Protein AF-A0A7C6SHE4-F1 (afdb_monomer_lite)

Foldseek 3Di:
DLAVVLVVQLVVQLVVQVVVVHPPSSVPRSCVRSVVVCVVPVRNDDDPVVVVVVVVVVVVVVVVPDDPVNVVCVVVCVVVVVVVD

Radius of gyration: 16.17 Å; chains: 1; bounding box: 31×27×40 Å

pLDDT: mean 82.29, std 7.25, range [52.62, 93.25]

Secondary structure (DSSP, 8-state):
-HHHHHHHHHHHHHHHHHHTT-SSHHHHHHHHHHHHHHHHHS-----HHHHHHHHHHHHHHHHHT--HHHHHHHHHHHHHHHHH-

Sequence (85 aa):
MQIAFTLLVGSTGFLVAKQ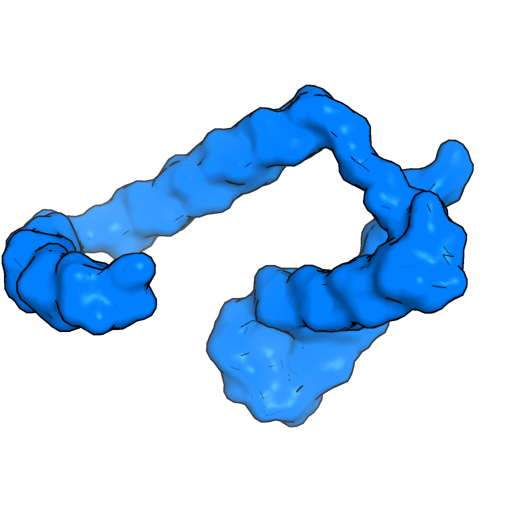LKIPAPAMIGSMLVVGLFNVMFQTAYIPSFAKILTKGIAGAFIGAQMDFEDIKNIKRIFKPLAVLL

Structure (mmCIF, N/CA/C/O backbone):
data_AF-A0A7C6SHE4-F1
#
_entry.id   AF-A0A7C6SHE4-F1
#
loop_
_atom_site.group_PDB
_atom_site.id
_atom_site.type_symbol
_atom_site.label_atom_id
_atom_site.label_alt_id
_atom_site.label_comp_id
_atom_site.label_asym_id
_atom_site.label_entity_id
_atom_site.label_seq_id
_atom_site.pdbx_PDB_ins_code
_atom_site.Cartn_x
_atom_site.Cartn_y
_atom_site.Cartn_z
_atom_site.occupancy
_atom_site.B_iso_or_equiv
_atom_site.auth_seq_id
_atom_site.auth_comp_id
_atom_site.auth_asym_id
_atom_site.auth_atom_id
_atom_site.pdbx_PDB_model_num
ATOM 1 N N . MET A 1 1 ? 13.929 1.681 -17.222 1.00 52.62 1 MET A N 1
ATOM 2 C CA . MET A 1 1 ? 12.874 1.195 -18.142 1.00 52.62 1 MET A CA 1
ATOM 3 C C . MET A 1 1 ? 11.814 0.295 -17.478 1.00 52.62 1 MET A C 1
ATOM 5 O O . MET A 1 1 ? 10.687 0.297 -17.942 1.00 52.62 1 MET A O 1
ATOM 9 N N . GLN A 1 2 ? 12.098 -0.430 -16.383 1.00 64.44 2 GLN A N 1
ATOM 10 C CA . GLN A 1 2 ? 11.159 -1.420 -15.800 1.00 64.44 2 GLN A CA 1
ATOM 11 C C . GLN A 1 2 ? 10.018 -0.838 -14.927 1.00 64.44 2 GLN A C 1
ATOM 13 O O . GLN A 1 2 ? 8.943 -1.429 -14.824 1.00 64.44 2 GLN A O 1
ATOM 18 N N . ILE A 1 3 ? 10.211 0.344 -14.327 1.00 68.62 3 ILE A N 1
ATOM 19 C CA . ILE A 1 3 ? 9.247 0.925 -13.369 1.00 68.62 3 ILE A CA 1
ATOM 20 C C . ILE A 1 3 ? 7.978 1.433 -14.073 1.00 68.62 3 ILE A C 1
ATOM 22 O O . ILE A 1 3 ? 6.873 1.154 -13.618 1.00 68.62 3 ILE A O 1
ATOM 26 N N . ALA A 1 4 ? 8.120 2.130 -15.207 1.00 74.94 4 ALA A N 1
ATOM 27 C CA . ALA A 1 4 ? 6.978 2.638 -15.977 1.00 74.94 4 ALA A CA 1
ATOM 28 C C . ALA A 1 4 ? 6.073 1.499 -16.475 1.00 74.94 4 ALA A C 1
ATOM 30 O O . ALA A 1 4 ? 4.852 1.604 -16.415 1.00 74.94 4 ALA A O 1
ATOM 31 N N . PHE A 1 5 ? 6.672 0.378 -16.886 1.00 77.50 5 PHE A N 1
ATOM 32 C CA . PHE A 1 5 ? 5.930 -0.807 -17.308 1.00 77.50 5 PHE A CA 1
ATOM 33 C C . PHE A 1 5 ? 5.161 -1.440 -16.141 1.00 77.50 5 PHE A C 1
ATOM 35 O O . PHE A 1 5 ? 3.981 -1.749 -16.265 1.00 77.50 5 PHE A O 1
ATOM 42 N N . THR A 1 6 ? 5.796 -1.533 -14.969 1.00 79.00 6 THR A N 1
ATOM 43 C CA . THR A 1 6 ? 5.148 -2.026 -13.743 1.00 79.00 6 THR A CA 1
ATOM 44 C C . THR A 1 6 ? 3.971 -1.133 -13.323 1.00 79.00 6 THR A C 1
ATOM 46 O O . THR A 1 6 ? 2.934 -1.640 -12.903 1.00 79.00 6 THR A O 1
ATOM 49 N N . LEU A 1 7 ? 4.087 0.191 -13.485 1.00 78.81 7 LEU A N 1
ATOM 50 C CA . LEU A 1 7 ? 3.006 1.146 -13.202 1.00 78.81 7 LEU A CA 1
ATOM 51 C C . LEU A 1 7 ? 1.830 1.021 -14.180 1.00 78.81 7 LEU A C 1
ATOM 53 O O . LEU A 1 7 ? 0.673 1.076 -13.758 1.00 78.81 7 LEU A O 1
ATOM 57 N N . LEU A 1 8 ? 2.106 0.818 -15.470 1.00 83.88 8 LEU A N 1
ATOM 58 C CA . LEU A 1 8 ? 1.067 0.581 -16.476 1.00 83.88 8 LEU A CA 1
ATOM 59 C C . LEU A 1 8 ? 0.307 -0.719 -16.192 1.00 83.88 8 LEU A C 1
ATOM 61 O O . LEU A 1 8 ? -0.922 -0.717 -16.165 1.00 83.88 8 LEU A O 1
ATOM 65 N N . VAL A 1 9 ? 1.028 -1.800 -15.889 1.00 82.88 9 VAL A N 1
ATOM 66 C CA . VAL A 1 9 ? 0.441 -3.096 -15.513 1.00 82.88 9 VAL A CA 1
ATOM 67 C C . VAL A 1 9 ? -0.345 -2.998 -14.197 1.00 82.88 9 VAL A C 1
ATOM 69 O O . VAL A 1 9 ? -1.423 -3.566 -14.070 1.00 82.88 9 VAL A O 1
ATOM 72 N N . GLY A 1 10 ? 0.124 -2.223 -13.218 1.00 82.19 10 GLY A N 1
ATOM 73 C CA . GLY A 1 10 ? -0.638 -1.970 -11.991 1.00 82.19 10 GLY A CA 1
ATOM 74 C C . GLY A 1 10 ? -1.932 -1.185 -12.229 1.00 82.19 10 GLY A C 1
ATOM 75 O O . GLY A 1 10 ? -2.947 -1.447 -11.580 1.00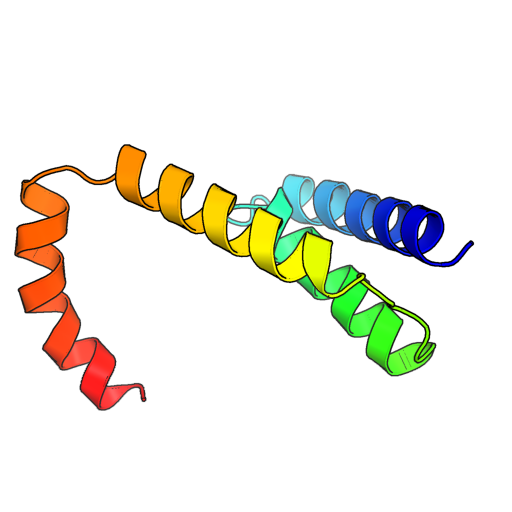 82.19 10 GLY A O 1
ATOM 76 N N . SER A 1 11 ? -1.925 -0.259 -13.190 1.00 85.50 11 SER A N 1
ATOM 77 C CA . SER A 1 11 ? -3.092 0.566 -13.527 1.00 85.50 11 SER A CA 1
ATOM 78 C C . SER A 1 11 ? -4.215 -0.249 -14.173 1.00 85.50 11 SER A C 1
ATOM 80 O O . SER A 1 11 ? -5.389 0.005 -13.899 1.00 85.50 11 SER A O 1
ATOM 82 N N . THR A 1 12 ? -3.887 -1.273 -14.970 1.00 86.56 12 THR A N 1
ATOM 83 C CA . THR A 1 12 ? -4.905 -2.192 -15.508 1.00 86.56 12 THR A CA 1
ATOM 84 C C . THR A 1 12 ? -5.561 -3.004 -14.391 1.00 86.56 12 THR A C 1
ATOM 86 O O . THR A 1 12 ? -6.784 -3.148 -14.378 1.00 86.56 12 THR A O 1
ATOM 89 N N . GLY A 1 13 ? -4.786 -3.432 -13.388 1.00 85.06 13 GLY A N 1
ATOM 90 C CA . GLY A 1 13 ? -5.311 -4.099 -12.195 1.00 85.06 13 GLY A CA 1
ATOM 91 C C . GLY A 1 13 ? -6.278 -3.242 -11.380 1.00 85.06 13 GLY A C 1
ATOM 92 O O . GLY A 1 13 ? -7.300 -3.748 -10.914 1.00 85.06 13 GLY A O 1
ATOM 93 N N . PHE A 1 14 ? -6.025 -1.934 -11.268 1.00 87.88 14 PHE A N 1
ATOM 94 C CA . PHE A 1 14 ? -6.966 -1.001 -10.640 1.00 87.88 14 PHE A CA 1
ATOM 95 C C . PHE A 1 14 ? -8.302 -0.927 -11.388 1.00 87.88 14 PHE A C 1
ATOM 97 O O . PHE A 1 14 ? -9.356 -0.995 -10.757 1.00 87.88 14 PHE A O 1
ATOM 104 N N . LEU A 1 15 ? -8.275 -0.792 -12.718 1.00 86.62 15 LEU A N 1
ATOM 105 C CA . LEU A 1 15 ? -9.495 -0.669 -13.523 1.00 86.62 15 LEU A CA 1
ATOM 106 C C . LEU A 1 15 ? -10.383 -1.909 -13.384 1.00 86.62 15 LEU A C 1
ATOM 108 O O . LEU A 1 15 ? -11.589 -1.776 -13.174 1.00 86.62 15 LEU A O 1
ATOM 112 N N . VAL A 1 16 ? -9.780 -3.099 -13.422 1.00 86.06 16 VAL A N 1
ATOM 113 C CA . VAL A 1 16 ? -10.487 -4.370 -13.229 1.00 86.06 16 VAL A CA 1
ATOM 114 C C . VAL A 1 16 ? -11.057 -4.462 -11.810 1.00 86.06 16 VAL A C 1
ATOM 116 O O . VAL A 1 16 ? -12.256 -4.673 -11.641 1.00 86.06 16 VAL A O 1
ATOM 119 N N . ALA A 1 17 ? -10.253 -4.210 -10.773 1.00 86.31 17 ALA A N 1
ATOM 120 C CA . ALA A 1 17 ? -10.721 -4.280 -9.385 1.00 86.31 17 ALA A CA 1
ATOM 121 C C . ALA A 1 17 ? -11.811 -3.245 -9.056 1.00 86.31 17 ALA A C 1
ATOM 123 O O . ALA A 1 17 ? -12.700 -3.520 -8.246 1.00 86.31 17 ALA A O 1
ATOM 124 N N . LYS A 1 18 ? -11.781 -2.073 -9.708 1.00 86.62 18 LYS A N 1
ATOM 125 C CA . LYS A 1 18 ? -12.829 -1.051 -9.599 1.00 86.62 18 LYS A CA 1
ATOM 126 C C . LYS A 1 18 ? -14.159 -1.558 -10.157 1.00 86.62 18 LYS A C 1
ATOM 128 O O . LYS A 1 18 ? -15.195 -1.313 -9.544 1.00 86.62 18 LYS A O 1
ATOM 133 N N . GLN A 1 19 ? -14.141 -2.279 -11.281 1.00 85.50 19 GLN A N 1
ATOM 134 C CA . GLN A 1 19 ? -15.350 -2.880 -11.856 1.00 85.50 19 GLN A CA 1
ATOM 135 C C . GLN A 1 19 ? -15.913 -4.003 -10.973 1.00 85.50 19 GLN A C 1
ATOM 137 O O . GLN A 1 19 ? -17.128 -4.112 -10.832 1.00 85.50 19 GLN A O 1
ATOM 142 N N . LEU A 1 20 ? -15.046 -4.774 -10.309 1.00 84.00 20 LEU A N 1
ATOM 143 C CA . LEU A 1 20 ? -15.444 -5.842 -9.384 1.00 84.00 20 LEU A CA 1
ATOM 144 C C . LEU A 1 20 ? -15.892 -5.341 -7.992 1.00 84.00 20 LEU A C 1
ATOM 146 O O . LEU A 1 20 ? -16.241 -6.159 -7.145 1.00 84.00 20 LEU A O 1
ATOM 150 N N . LYS A 1 21 ? -15.902 -4.021 -7.738 1.00 84.44 21 LYS A N 1
ATOM 151 C CA . LYS A 1 21 ? -16.269 -3.406 -6.441 1.00 84.44 21 LYS A CA 1
ATOM 152 C C . LYS A 1 21 ? -15.493 -3.980 -5.243 1.00 84.44 21 LYS A C 1
ATOM 154 O O . LYS A 1 21 ? -16.016 -4.068 -4.134 1.00 84.44 21 LYS A O 1
ATOM 159 N N . ILE A 1 22 ? -14.235 -4.356 -5.464 1.00 82.75 22 ILE A N 1
ATOM 160 C CA . ILE A 1 22 ? -13.351 -4.868 -4.412 1.00 82.75 22 ILE A CA 1
ATOM 161 C C . ILE A 1 22 ? -12.980 -3.704 -3.473 1.00 82.75 22 ILE A C 1
ATOM 163 O O . ILE A 1 22 ? -12.718 -2.601 -3.966 1.00 82.75 22 ILE A O 1
ATOM 167 N N . PRO A 1 23 ? -12.940 -3.904 -2.140 1.00 76.94 23 PRO A N 1
ATOM 168 C CA . PRO A 1 23 ? -12.448 -2.888 -1.210 1.00 76.94 23 PRO A CA 1
ATOM 169 C C . PRO A 1 23 ? -11.006 -2.486 -1.551 1.00 76.94 23 PRO A C 1
ATOM 171 O O . PRO A 1 23 ? -10.201 -3.320 -1.951 1.00 76.94 23 PRO A O 1
ATOM 174 N N . ALA A 1 24 ? -10.669 -1.201 -1.408 1.00 80.19 24 ALA A N 1
ATOM 175 C CA . ALA A 1 24 ? -9.349 -0.659 -1.764 1.00 80.19 24 ALA A CA 1
ATOM 176 C C . ALA A 1 24 ? -8.835 -1.127 -3.155 1.00 80.19 24 ALA A C 1
ATOM 178 O O . ALA A 1 24 ? -7.731 -1.675 -3.266 1.00 80.19 24 ALA A O 1
ATOM 179 N N . PRO A 1 25 ? -9.594 -0.896 -4.247 1.00 82.88 25 PRO A N 1
ATOM 180 C CA . PRO A 1 25 ? -9.330 -1.504 -5.556 1.00 82.88 25 PRO A CA 1
ATOM 181 C C . PRO A 1 25 ? -7.980 -1.082 -6.148 1.00 82.88 25 PRO A C 1
ATOM 183 O O . PRO A 1 25 ? -7.349 -1.847 -6.872 1.00 82.88 25 PRO A O 1
ATOM 186 N N . ALA A 1 26 ? -7.505 0.119 -5.802 1.00 83.44 26 ALA A N 1
ATOM 187 C CA . ALA A 1 26 ? -6.194 0.610 -6.210 1.00 83.44 26 ALA A CA 1
ATOM 188 C C . ALA A 1 26 ? -5.045 -0.186 -5.581 1.00 83.44 26 ALA A C 1
ATOM 190 O O . ALA A 1 26 ? -4.037 -0.401 -6.243 1.00 83.44 26 ALA A O 1
ATOM 191 N N . MET A 1 27 ? -5.195 -0.654 -4.339 1.00 85.94 27 MET A N 1
ATOM 192 C CA . MET A 1 27 ? -4.172 -1.446 -3.654 1.00 85.94 27 MET A CA 1
ATOM 193 C C . MET A 1 27 ? -4.278 -2.921 -4.040 1.00 85.94 27 MET A C 1
ATOM 195 O O . MET A 1 27 ? -3.312 -3.495 -4.532 1.00 85.94 27 MET A O 1
ATOM 199 N N . ILE A 1 28 ? -5.457 -3.525 -3.875 1.00 86.81 28 ILE A N 1
ATOM 200 C CA . ILE A 1 28 ? -5.643 -4.967 -4.095 1.00 86.81 28 ILE A CA 1
ATOM 201 C C . ILE A 1 28 ? -5.507 -5.315 -5.582 1.00 86.81 28 ILE A C 1
ATOM 203 O O . ILE A 1 28 ? -4.788 -6.247 -5.938 1.00 86.81 28 ILE A O 1
ATOM 207 N N . GLY A 1 29 ? -6.140 -4.537 -6.464 1.00 86.81 29 GLY A N 1
ATOM 208 C CA . GLY A 1 29 ? -6.117 -4.783 -7.906 1.00 86.81 29 GLY A CA 1
ATOM 209 C C . GLY A 1 29 ? -4.725 -4.655 -8.513 1.00 86.81 29 GLY A C 1
ATOM 210 O O . GLY A 1 29 ? -4.293 -5.531 -9.262 1.00 86.81 29 GLY A O 1
ATOM 211 N N . SER A 1 30 ? -3.996 -3.593 -8.161 1.00 87.25 30 SER A N 1
ATOM 212 C CA . SER A 1 30 ? -2.629 -3.402 -8.654 1.00 87.25 30 SER A CA 1
ATOM 213 C C . SER A 1 30 ? -1.676 -4.472 -8.115 1.00 87.25 30 SER A C 1
ATOM 215 O O . SER A 1 30 ? -0.883 -5.012 -8.882 1.00 87.25 30 SER A O 1
ATOM 217 N N . MET A 1 31 ? -1.786 -4.844 -6.836 1.00 88.00 31 MET A N 1
ATOM 218 C CA . MET A 1 31 ? -0.928 -5.851 -6.209 1.00 88.00 31 MET A CA 1
ATOM 219 C C . MET A 1 31 ? -1.128 -7.247 -6.809 1.00 88.00 31 MET A C 1
ATOM 221 O O . MET A 1 31 ? -0.143 -7.945 -7.046 1.00 88.00 31 MET A O 1
ATOM 225 N N . LEU A 1 32 ? -2.371 -7.638 -7.109 1.00 87.69 32 LEU A N 1
ATOM 226 C CA . LEU A 1 32 ? -2.667 -8.920 -7.754 1.00 87.69 32 LEU A CA 1
ATOM 227 C C . LEU A 1 32 ? -2.099 -8.986 -9.172 1.00 87.69 32 LEU A C 1
ATOM 229 O O . LEU A 1 32 ? -1.385 -9.930 -9.504 1.00 87.69 32 LEU A O 1
ATOM 233 N N . VAL A 1 33 ? -2.369 -7.978 -10.004 1.00 86.62 33 VAL A N 1
ATOM 234 C CA . VAL A 1 33 ? -1.930 -7.987 -11.407 1.00 86.62 33 VAL A CA 1
ATOM 235 C C . VAL A 1 33 ? -0.413 -7.851 -11.521 1.00 86.62 33 VAL A C 1
ATOM 237 O O . VAL A 1 33 ? 0.208 -8.606 -12.267 1.00 86.62 33 VAL A O 1
ATOM 240 N N . VAL A 1 34 ? 0.213 -6.962 -10.744 1.00 85.88 34 VAL A N 1
ATOM 241 C CA . VAL A 1 34 ? 1.679 -6.836 -10.710 1.00 85.88 34 VAL A CA 1
ATOM 242 C C . VAL A 1 34 ? 2.326 -8.091 -10.124 1.00 85.88 34 VAL A C 1
ATOM 244 O O . VAL A 1 34 ? 3.367 -8.512 -10.617 1.00 85.88 34 VAL A O 1
ATOM 247 N N . GLY A 1 35 ? 1.721 -8.718 -9.111 1.00 84.56 35 GLY A N 1
ATOM 248 C CA . GLY A 1 35 ? 2.203 -9.969 -8.524 1.00 84.56 35 GLY A CA 1
ATOM 249 C C . GLY A 1 35 ? 2.179 -11.129 -9.520 1.00 84.56 35 GLY A C 1
ATOM 250 O O . GLY A 1 35 ? 3.196 -11.792 -9.709 1.00 84.56 35 GLY A O 1
ATOM 251 N N . LEU A 1 36 ? 1.058 -11.319 -10.221 1.00 84.88 36 LEU A N 1
ATOM 252 C CA . LEU A 1 36 ? 0.929 -12.317 -11.288 1.00 84.88 36 LEU A CA 1
ATOM 253 C C . LEU A 1 36 ? 1.916 -12.051 -12.430 1.00 84.88 36 LEU A C 1
ATOM 255 O O . LEU A 1 36 ? 2.581 -12.968 -12.909 1.00 84.88 36 LEU A 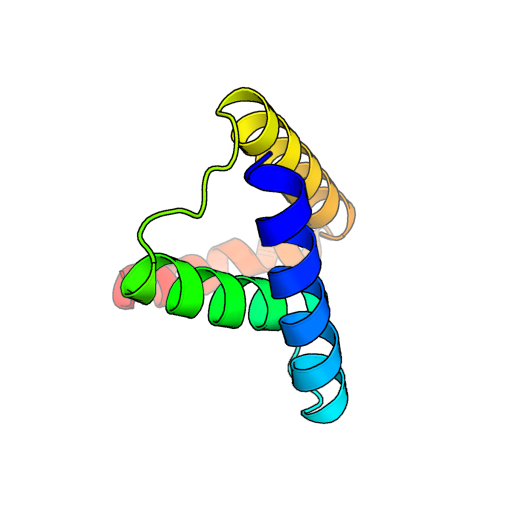O 1
ATOM 259 N N . PHE A 1 37 ? 2.062 -10.787 -12.829 1.00 82.44 37 PHE A N 1
ATOM 260 C CA . PHE A 1 37 ? 3.027 -10.385 -13.846 1.00 82.44 37 PHE A CA 1
ATOM 261 C C . PHE A 1 37 ? 4.474 -10.656 -13.405 1.00 82.44 37 PHE A C 1
ATOM 263 O O . PHE A 1 37 ? 5.284 -11.126 -14.199 1.00 82.44 37 PHE A O 1
ATOM 270 N N . ASN A 1 38 ? 4.800 -10.426 -12.131 1.00 83.31 38 ASN A N 1
ATOM 271 C CA . ASN A 1 38 ? 6.121 -10.719 -11.581 1.00 83.31 38 ASN A CA 1
ATOM 272 C C . ASN A 1 38 ? 6.434 -12.223 -11.602 1.00 83.31 38 ASN A C 1
ATOM 274 O O . ASN A 1 38 ? 7.537 -12.608 -11.973 1.00 83.31 38 ASN A O 1
ATOM 278 N N . VAL A 1 39 ? 5.466 -13.082 -11.270 1.00 82.50 39 VAL A N 1
ATOM 279 C CA . VAL A 1 39 ? 5.654 -14.544 -11.322 1.00 82.50 39 VAL A CA 1
ATOM 280 C C . VAL A 1 39 ? 5.911 -15.026 -12.754 1.00 82.50 39 VAL A C 1
ATOM 282 O O . VAL A 1 39 ? 6.755 -15.895 -12.953 1.00 82.50 39 VAL A O 1
ATOM 285 N N . MET A 1 40 ? 5.238 -14.442 -13.750 1.00 80.50 40 MET A N 1
ATOM 286 C CA . MET A 1 40 ? 5.404 -14.830 -15.156 1.00 80.50 40 MET A CA 1
ATOM 287 C C . MET A 1 40 ? 6.669 -14.262 -15.815 1.00 80.50 40 MET A C 1
ATOM 289 O O . MET A 1 40 ? 7.304 -14.957 -16.601 1.00 80.50 40 MET A O 1
ATOM 293 N N . PHE A 1 41 ? 7.038 -13.011 -15.519 1.00 74.62 41 PHE A N 1
ATOM 294 C CA . PHE A 1 41 ? 8.082 -12.287 -16.259 1.00 74.62 41 PHE A CA 1
ATOM 295 C C . PHE A 1 41 ? 9.329 -11.934 -15.434 1.00 74.62 41 PHE A C 1
ATOM 297 O O . PHE A 1 41 ? 10.276 -11.392 -16.003 1.00 74.62 41 PHE A O 1
ATOM 304 N N . GLN A 1 42 ? 9.344 -12.180 -14.115 1.00 68.50 42 GLN A N 1
ATOM 305 C CA . GLN A 1 42 ? 10.461 -11.909 -13.182 1.00 68.50 42 GLN A CA 1
ATOM 306 C C . GLN A 1 42 ? 11.053 -10.482 -13.261 1.00 68.50 42 GLN A C 1
ATOM 308 O O . GLN A 1 42 ? 12.180 -10.230 -12.843 1.00 68.50 42 GLN A O 1
ATOM 313 N N . THR A 1 43 ? 10.307 -9.518 -13.808 1.00 63.16 43 THR A N 1
ATOM 314 C CA . THR A 1 43 ? 10.817 -8.185 -14.189 1.00 63.16 43 THR A CA 1
ATOM 315 C C . THR A 1 43 ? 10.199 -7.037 -13.394 1.00 63.16 43 THR A C 1
ATOM 317 O O . THR A 1 43 ? 10.488 -5.870 -13.670 1.00 63.16 43 THR A O 1
ATOM 320 N N . ALA A 1 44 ? 9.375 -7.325 -12.380 1.00 62.69 44 ALA A N 1
ATOM 321 C CA . ALA A 1 44 ? 8.788 -6.286 -11.538 1.00 62.69 44 ALA A CA 1
ATOM 322 C C . ALA A 1 44 ? 9.818 -5.767 -10.520 1.00 62.69 44 ALA A C 1
ATOM 324 O O . ALA A 1 44 ? 9.968 -6.290 -9.413 1.00 62.69 44 ALA A O 1
ATOM 325 N N . TYR A 1 45 ? 10.532 -4.709 -10.900 1.00 65.06 45 TYR A N 1
ATOM 326 C CA . TYR A 1 45 ? 11.505 -4.039 -10.045 1.00 65.06 45 TYR A CA 1
ATOM 327 C C . TYR A 1 45 ? 10.950 -2.720 -9.500 1.00 65.06 45 TYR A C 1
ATOM 329 O O . TYR A 1 45 ? 10.712 -1.768 -10.244 1.00 65.06 45 TYR A O 1
ATOM 337 N N . ILE A 1 46 ? 10.798 -2.646 -8.176 1.00 68.12 46 ILE A N 1
ATOM 338 C CA . ILE A 1 46 ? 10.557 -1.391 -7.452 1.00 68.12 46 ILE A CA 1
ATOM 339 C C . ILE A 1 46 ? 11.842 -1.033 -6.693 1.00 68.12 46 ILE A C 1
ATOM 341 O O . ILE A 1 46 ? 12.300 -1.853 -5.888 1.00 68.12 46 ILE A O 1
ATOM 345 N N . PRO A 1 47 ? 12.411 0.171 -6.897 1.00 75.50 47 PRO A N 1
ATOM 346 C CA . PRO A 1 47 ? 13.646 0.584 -6.238 1.00 75.50 47 PRO A CA 1
ATOM 347 C C . PRO A 1 47 ? 13.472 0.654 -4.714 1.00 75.50 47 PRO A C 1
ATOM 349 O O . PRO A 1 47 ? 12.428 1.074 -4.211 1.00 75.50 47 PRO A O 1
ATOM 352 N N . SER A 1 48 ? 14.507 0.263 -3.964 1.00 77.50 48 SER A N 1
ATOM 353 C CA . SER A 1 48 ? 14.469 0.143 -2.497 1.00 77.50 48 SER A CA 1
ATOM 354 C C . SER A 1 48 ? 14.024 1.427 -1.789 1.00 77.50 48 SER A C 1
ATOM 356 O O . SER A 1 48 ? 13.251 1.363 -0.838 1.00 77.50 48 SER A O 1
ATOM 358 N N . PHE A 1 49 ? 14.431 2.594 -2.298 1.00 80.88 49 PHE A N 1
ATOM 359 C CA . PHE A 1 49 ? 14.022 3.892 -1.754 1.00 80.88 49 PHE A CA 1
ATOM 360 C C . PHE A 1 49 ? 12.511 4.142 -1.888 1.00 80.88 49 PHE A C 1
ATOM 362 O O . PHE A 1 49 ? 11.865 4.574 -0.935 1.00 80.88 49 PHE A O 1
ATOM 369 N N . ALA A 1 50 ? 11.917 3.778 -3.030 1.00 79.38 50 ALA A N 1
ATOM 370 C CA . ALA A 1 50 ? 10.475 3.895 -3.231 1.00 79.38 50 ALA A CA 1
ATOM 371 C C . ALA A 1 50 ? 9.697 2.979 -2.277 1.00 79.38 50 ALA A C 1
ATOM 373 O O . ALA A 1 50 ? 8.691 3.403 -1.724 1.00 79.38 50 ALA A O 1
ATOM 374 N N . LYS A 1 51 ? 10.188 1.761 -1.996 1.00 80.19 51 LYS A N 1
ATOM 375 C CA . LYS A 1 51 ? 9.546 0.866 -1.012 1.00 80.19 51 LYS A CA 1
ATOM 376 C C . LYS A 1 51 ? 9.470 1.499 0.377 1.00 80.19 51 LYS A C 1
ATOM 378 O O . LYS A 1 51 ? 8.458 1.340 1.053 1.00 80.19 51 LYS A O 1
ATOM 383 N N . ILE A 1 52 ? 10.526 2.193 0.800 1.00 88.69 52 ILE A N 1
ATOM 384 C CA . ILE A 1 52 ? 10.579 2.856 2.108 1.00 88.69 52 ILE A CA 1
ATOM 385 C C . ILE A 1 52 ? 9.595 4.028 2.138 1.00 88.69 52 ILE A C 1
ATOM 387 O O . ILE A 1 52 ? 8.754 4.089 3.033 1.00 88.69 52 ILE A O 1
ATOM 391 N N . LEU A 1 53 ? 9.642 4.903 1.130 1.00 89.44 53 LEU A N 1
ATOM 392 C CA . LEU A 1 53 ? 8.737 6.050 1.039 1.00 89.44 53 LEU A CA 1
ATOM 393 C C . LEU A 1 53 ? 7.270 5.623 0.979 1.00 89.44 53 LEU A C 1
ATOM 395 O O . LEU A 1 53 ? 6.455 6.131 1.742 1.00 89.44 53 LEU A O 1
ATOM 399 N N . THR A 1 54 ? 6.925 4.660 0.123 1.00 86.56 54 THR A N 1
ATOM 400 C CA . THR A 1 54 ? 5.543 4.190 -0.022 1.00 86.56 54 THR A CA 1
ATOM 401 C C . THR A 1 54 ? 5.029 3.554 1.265 1.00 86.56 54 THR A C 1
ATOM 403 O O . THR A 1 54 ? 3.897 3.831 1.648 1.00 86.56 54 THR A O 1
ATOM 406 N N . LYS A 1 55 ? 5.842 2.756 1.973 1.00 86.69 55 LYS A N 1
ATOM 407 C CA . LYS A 1 55 ? 5.456 2.208 3.286 1.00 86.69 55 LYS A CA 1
ATOM 408 C C . LYS A 1 55 ? 5.259 3.309 4.328 1.00 86.69 55 LYS A C 1
ATOM 410 O O . LYS A 1 55 ? 4.306 3.232 5.095 1.00 86.69 55 LYS A O 1
ATOM 415 N N . GLY A 1 56 ? 6.118 4.329 4.332 1.00 93.25 56 GLY A N 1
ATOM 416 C CA . GLY A 1 56 ? 5.990 5.484 5.221 1.00 93.25 56 GLY A CA 1
ATOM 417 C C . GLY A 1 56 ? 4.709 6.278 4.965 1.00 93.25 56 GLY A C 1
ATOM 418 O O . GLY A 1 56 ? 3.943 6.514 5.893 1.00 93.25 56 GLY A O 1
ATOM 419 N N . ILE A 1 57 ? 4.430 6.618 3.704 1.00 91.06 57 ILE A N 1
ATOM 420 C CA . ILE A 1 57 ? 3.213 7.343 3.306 1.00 91.06 57 ILE A CA 1
ATOM 421 C C . ILE A 1 57 ? 1.966 6.508 3.603 1.00 91.06 57 ILE A C 1
ATOM 423 O O . 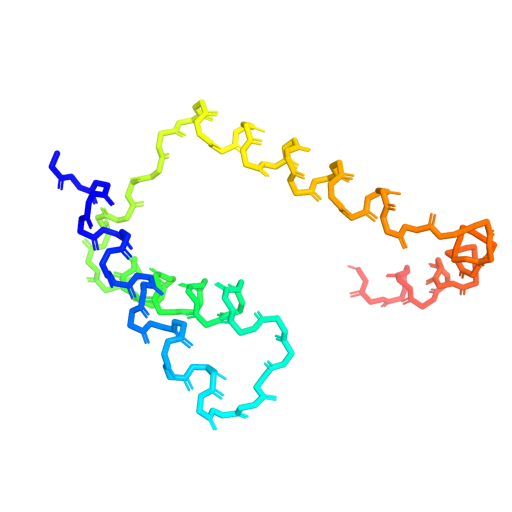ILE A 1 57 ? 1.006 7.030 4.160 1.00 91.06 57 ILE A O 1
ATOM 427 N N . ALA A 1 58 ? 1.979 5.212 3.282 1.00 87.88 58 ALA A N 1
ATO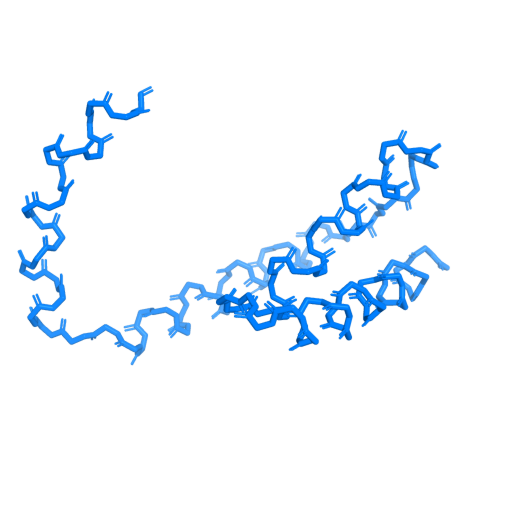M 428 C CA . ALA A 1 58 ? 0.866 4.317 3.582 1.00 87.88 58 ALA A CA 1
ATOM 429 C C . ALA A 1 58 ? 0.612 4.220 5.093 1.00 87.88 58 ALA A C 1
ATOM 431 O O . ALA A 1 58 ? -0.532 4.322 5.523 1.00 87.88 58 ALA A O 1
ATOM 432 N N . GLY A 1 59 ? 1.668 4.086 5.900 1.00 89.88 59 GLY A N 1
ATOM 433 C CA . GLY A 1 59 ? 1.565 4.078 7.358 1.00 89.88 59 GLY A CA 1
ATOM 434 C C . GLY A 1 59 ? 1.013 5.390 7.915 1.00 89.88 59 GLY A C 1
ATOM 435 O O . GLY A 1 59 ? 0.107 5.362 8.742 1.00 89.88 59 GLY A O 1
ATOM 436 N N . ALA A 1 60 ? 1.492 6.533 7.416 1.00 92.56 60 ALA A N 1
ATOM 437 C CA . ALA A 1 60 ? 0.988 7.847 7.807 1.00 92.56 60 ALA A CA 1
ATOM 438 C C . ALA A 1 60 ? -0.484 8.044 7.407 1.00 92.56 60 ALA A C 1
ATOM 440 O O . ALA A 1 60 ? -1.266 8.557 8.197 1.00 92.56 60 ALA A O 1
ATOM 441 N N . PHE A 1 61 ? -0.879 7.594 6.215 1.00 89.12 61 PHE A N 1
ATOM 442 C CA . PHE A 1 61 ? -2.256 7.678 5.727 1.00 89.12 61 PHE A CA 1
ATOM 443 C C . PHE A 1 61 ? -3.224 6.788 6.516 1.00 89.12 61 PHE A C 1
ATOM 445 O O . PHE A 1 61 ? -4.338 7.206 6.820 1.00 89.12 61 PHE A O 1
ATOM 452 N N . ILE A 1 62 ? -2.805 5.567 6.865 1.00 88.69 62 ILE A N 1
ATOM 453 C CA . ILE A 1 62 ? -3.588 4.677 7.731 1.00 88.69 62 ILE A CA 1
ATOM 454 C C . ILE A 1 62 ? -3.697 5.286 9.132 1.00 88.69 62 ILE A C 1
ATOM 456 O O . ILE A 1 62 ? -4.792 5.359 9.675 1.00 88.69 62 ILE A O 1
ATOM 460 N N . GLY A 1 63 ? -2.586 5.773 9.694 1.00 89.31 63 GLY A N 1
ATOM 461 C CA . GLY A 1 63 ? -2.567 6.390 11.021 1.00 89.31 63 GLY A CA 1
ATOM 462 C C . GLY A 1 63 ? -3.396 7.672 11.112 1.00 89.31 63 GLY A C 1
ATOM 463 O O . GLY A 1 63 ? -4.061 7.887 12.115 1.00 89.31 63 GLY A O 1
ATOM 464 N N . ALA A 1 64 ? -3.412 8.494 10.060 1.00 90.06 64 ALA A N 1
ATOM 465 C CA . ALA A 1 64 ? -4.209 9.720 10.006 1.00 90.06 64 ALA A CA 1
ATOM 466 C C . ALA A 1 64 ? -5.723 9.470 9.884 1.00 90.06 64 ALA A C 1
ATOM 468 O O . ALA A 1 64 ? -6.501 10.378 10.154 1.00 90.06 64 ALA A O 1
ATOM 469 N N . GLN A 1 65 ? -6.137 8.270 9.466 1.00 86.69 65 GLN A N 1
ATOM 470 C CA . GLN A 1 65 ? -7.545 7.859 9.416 1.00 86.69 65 GLN A CA 1
ATOM 471 C C . GLN A 1 65 ? -8.006 7.107 10.671 1.00 86.69 65 GLN A C 1
ATOM 473 O O . GLN A 1 65 ? -9.182 6.774 10.749 1.00 86.69 65 GLN A O 1
ATOM 478 N N . MET A 1 66 ? -7.110 6.792 11.613 1.00 87.56 66 MET A N 1
ATOM 479 C CA . MET A 1 66 ? -7.478 6.083 12.840 1.00 87.56 66 MET A CA 1
ATOM 480 C C . MET A 1 66 ? -7.966 7.051 13.914 1.00 87.56 66 MET A C 1
ATOM 482 O O . MET A 1 66 ? -7.243 7.969 14.303 1.00 87.56 66 MET A O 1
ATOM 486 N N . ASP A 1 67 ? -9.136 6.763 14.476 1.00 89.56 67 ASP A N 1
ATOM 487 C CA . ASP A 1 67 ? -9.658 7.453 15.650 1.00 89.56 67 ASP A CA 1
ATOM 488 C C . ASP A 1 67 ? -9.230 6.762 16.959 1.00 89.56 67 ASP A C 1
ATOM 490 O O . ASP A 1 67 ? -8.800 5.603 16.999 1.00 89.56 67 ASP A O 1
ATOM 494 N N . PHE A 1 68 ? -9.387 7.458 18.091 1.00 85.69 68 PHE A N 1
ATOM 495 C CA . PHE A 1 68 ? -9.103 6.887 19.419 1.00 85.69 68 PHE A CA 1
ATOM 496 C C . PHE A 1 68 ? -9.915 5.610 19.708 1.00 85.69 68 PHE A C 1
ATOM 498 O O . PHE A 1 68 ? -9.461 4.732 20.452 1.00 85.69 68 PHE A O 1
ATOM 505 N N . GLU A 1 69 ? -11.102 5.485 19.114 1.00 85.31 69 GLU A N 1
ATOM 506 C CA . GLU A 1 69 ? -11.939 4.289 19.210 1.00 85.31 69 GLU A CA 1
ATOM 507 C C . GLU A 1 69 ? -11.338 3.101 18.446 1.00 85.31 69 GLU A C 1
ATOM 509 O O . GLU A 1 69 ? -11.316 1.988 18.983 1.00 85.31 69 GLU A O 1
ATOM 514 N N . ASP A 1 70 ? -10.751 3.323 17.265 1.00 84.94 70 ASP A N 1
ATOM 515 C CA . ASP A 1 70 ? -10.043 2.288 16.501 1.00 84.94 70 ASP A CA 1
ATOM 516 C C . ASP A 1 70 ? -8.846 1.743 17.280 1.00 84.94 70 ASP A C 1
ATOM 518 O O . ASP A 1 70 ? -8.655 0.528 17.379 1.00 84.94 70 ASP A O 1
ATOM 522 N N . ILE A 1 71 ? -8.087 2.624 17.939 1.00 85.06 71 ILE A N 1
ATOM 523 C CA . ILE A 1 71 ? -6.951 2.241 18.792 1.00 85.06 71 ILE A CA 1
ATOM 524 C C . ILE A 1 71 ? -7.412 1.359 19.962 1.00 85.06 71 ILE A C 1
ATOM 526 O O . ILE A 1 71 ? -6.745 0.385 20.332 1.00 85.06 71 ILE A O 1
ATOM 530 N N . LYS A 1 72 ? -8.573 1.655 20.552 1.00 86.00 72 LYS A N 1
ATOM 531 C CA . LYS A 1 72 ? -9.151 0.827 21.618 1.00 86.00 72 LYS A CA 1
ATOM 532 C C . LYS A 1 72 ? -9.611 -0.531 21.080 1.00 86.00 72 LYS A C 1
ATOM 534 O O . LYS A 1 72 ? -9.412 -1.549 21.750 1.00 86.00 72 LYS A O 1
ATOM 539 N N . ASN A 1 73 ? -10.159 -0.563 19.867 1.00 85.25 73 ASN A N 1
ATOM 540 C CA . ASN A 1 73 ? -10.581 -1.784 19.185 1.00 85.25 73 ASN A CA 1
ATOM 541 C C . ASN A 1 73 ? -9.398 -2.665 18.745 1.00 85.25 73 ASN A C 1
ATOM 543 O O . ASN A 1 73 ? -9.520 -3.889 18.805 1.00 85.25 73 ASN A O 1
ATOM 547 N N . ILE A 1 74 ? -8.225 -2.098 18.432 1.00 83.31 74 ILE A N 1
ATOM 548 C CA . ILE A 1 74 ? -6.996 -2.861 18.133 1.00 83.31 74 ILE A CA 1
ATOM 549 C C . ILE A 1 74 ? -6.656 -3.851 19.258 1.00 83.31 74 ILE A C 1
ATOM 551 O O . ILE A 1 74 ? -6.331 -5.007 18.982 1.00 83.31 74 ILE A O 1
ATOM 555 N N . LYS A 1 75 ? -6.808 -3.461 20.534 1.00 78.81 75 LYS A N 1
ATOM 556 C CA . LYS A 1 75 ? -6.578 -4.373 21.675 1.00 78.81 75 LYS A CA 1
ATOM 557 C C . LYS A 1 75 ? -7.508 -5.588 21.658 1.00 78.81 75 LYS A C 1
ATOM 559 O O . LYS A 1 75 ? -7.130 -6.662 22.119 1.00 78.81 75 LYS A O 1
ATOM 564 N N . ARG A 1 76 ? -8.722 -5.429 21.126 1.00 79.94 76 ARG A N 1
ATOM 565 C CA . ARG A 1 76 ? -9.712 -6.503 20.992 1.00 79.94 76 ARG A CA 1
ATOM 566 C C . ARG A 1 76 ? -9.408 -7.409 19.797 1.00 79.94 76 ARG A C 1
ATOM 568 O O . ARG A 1 76 ? -9.645 -8.610 19.887 1.00 79.94 76 ARG A O 1
ATOM 575 N N . ILE A 1 77 ? -8.840 -6.849 18.727 1.00 82.06 77 ILE A N 1
ATOM 576 C CA . ILE A 1 77 ? -8.423 -7.566 17.510 1.00 82.06 77 ILE A CA 1
ATOM 577 C C . ILE A 1 77 ? -7.119 -8.352 17.730 1.00 82.06 77 ILE A C 1
ATOM 579 O O . ILE A 1 77 ? -6.890 -9.349 17.051 1.00 82.06 77 ILE A O 1
ATOM 583 N N . PHE A 1 78 ? -6.308 -7.988 18.728 1.00 82.50 78 PHE A N 1
ATOM 584 C CA . PHE A 1 78 ? -5.046 -8.672 19.031 1.00 82.50 78 PHE A CA 1
ATOM 585 C C . PHE A 1 78 ? -5.210 -10.182 19.289 1.00 82.50 78 PHE A C 1
ATOM 587 O O . PHE A 1 78 ? -4.401 -10.975 18.817 1.00 82.50 78 PHE A O 1
ATOM 594 N N . LYS A 1 79 ? -6.284 -10.597 19.981 1.00 79.50 79 LYS A N 1
ATOM 595 C CA . LYS A 1 79 ? -6.597 -12.023 20.200 1.00 79.50 79 LYS A CA 1
ATOM 596 C C . LYS A 1 79 ? -6.880 -12.775 18.886 1.00 79.50 79 LYS A C 1
ATOM 598 O O . LYS A 1 79 ? -6.203 -13.769 18.651 1.00 79.50 79 LYS A O 1
ATOM 603 N N . PRO A 1 80 ? -7.832 -12.336 18.032 1.00 80.50 80 PRO A N 1
ATOM 604 C CA . PRO A 1 80 ? -8.034 -12.934 16.712 1.00 80.50 80 PRO A CA 1
ATOM 605 C C . PRO A 1 80 ? -6.763 -12.956 15.859 1.00 80.50 80 PRO A C 1
ATOM 607 O O . PRO A 1 80 ? -6.496 -13.945 15.186 1.00 80.50 80 PRO A O 1
ATOM 610 N N . LEU A 1 81 ? -5.972 -11.880 15.909 1.00 82.62 81 LEU A N 1
ATOM 611 C CA . LEU A 1 81 ? -4.745 -11.750 15.129 1.00 82.62 81 LEU A CA 1
ATOM 612 C C . LEU A 1 81 ? -3.702 -12.804 15.526 1.00 82.62 81 LEU A C 1
ATOM 614 O O . LEU A 1 81 ? -3.105 -13.413 14.650 1.00 82.62 81 LEU A O 1
ATOM 618 N N . ALA A 1 82 ? -3.530 -13.061 16.826 1.00 83.06 82 ALA A N 1
ATOM 619 C CA . ALA A 1 82 ? -2.596 -14.065 17.339 1.00 83.06 82 ALA A CA 1
ATOM 620 C C . ALA A 1 82 ? -3.003 -15.518 17.033 1.00 83.06 82 ALA A C 1
ATOM 622 O O . ALA A 1 82 ? -2.168 -16.406 17.128 1.00 83.06 82 ALA A O 1
ATOM 623 N N . VAL A 1 83 ? -4.274 -15.771 16.707 1.00 85.00 83 VAL A N 1
ATOM 624 C CA . VAL A 1 83 ? -4.759 -17.103 16.297 1.00 85.00 83 VAL A CA 1
ATOM 625 C C . VAL A 1 83 ? -4.578 -17.332 14.790 1.00 85.00 83 VAL A C 1
ATOM 627 O O . VAL A 1 83 ? -4.487 -18.473 14.351 1.00 85.00 83 VAL A O 1
ATOM 630 N N . LEU A 1 84 ? -4.561 -16.257 13.995 1.00 81.81 84 LEU A N 1
ATOM 631 C CA . LEU A 1 84 ? -4.422 -16.293 12.533 1.00 81.81 84 LEU A CA 1
ATOM 632 C C . LEU A 1 84 ? -2.966 -16.334 12.042 1.00 81.81 84 LEU A C 1
ATOM 634 O O . LEU A 1 84 ? -2.739 -16.732 10.900 1.00 81.81 84 LEU A O 1
ATOM 638 N N . LEU A 1 85 ? -2.028 -15.853 12.862 1.00 72.00 85 LEU A N 1
ATOM 639 C CA . LEU A 1 85 ? -0.584 -15.791 12.596 1.00 72.00 85 LEU A CA 1
ATOM 640 C C . LEU A 1 85 ? 0.111 -1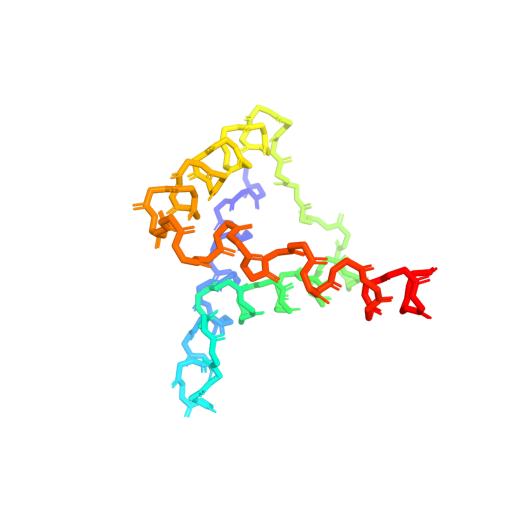7.091 13.008 1.00 72.00 85 LEU A C 1
ATOM 642 O O . LEU A 1 85 ? 1.009 -17.515 12.248 1.00 72.00 85 LEU A O 1
#